Protein AF-A0A944G0B2-F1 (afdb_monomer_lite)

Secondary structure (DSSP, 8-state):
---S--TT-EEEEEETTTTEEEEEEEEEEEEE-SSS-EEEEEEEEEETTEEEEEEEETTT-BSS--

Foldseek 3Di:
DDAPDDQQAWWWFADPVVRAIWIWGFHDWDQDDPPDGWTWTFTWTQDPNDTDTDIDTSVRIHNDGD

Radius of gyration: 11.73 Å; chains: 1; bounding box: 32×22×29 Å

pLDDT: mean 91.59, std 10.19, range [58.84, 98.56]

Sequence (66 aa):
MKTRFSIGDTIFWYCDIEQCTHQAKVKFVNFAGAGYPDINYEVSTVCCGKEQTIFVDENDAMKEEF

Structure (mmCIF, N/CA/C/O backbone):
data_AF-A0A944G0B2-F1
#
_entry.id   AF-A0A944G0B2-F1
#
loop_
_atom_site.group_PDB
_atom_site.id
_atom_site.type_symbol
_atom_site.label_atom_id
_atom_site.label_alt_id
_atom_site.label_comp_id
_atom_site.label_asym_id
_atom_site.label_entity_id
_atom_site.label_seq_id
_atom_site.pdbx_PDB_ins_code
_atom_site.Cartn_x
_atom_site.Cartn_y
_atom_site.Cartn_z
_atom_site.occupancy
_atom_site.B_iso_or_equiv
_atom_site.auth_seq_id
_atom_site.auth_comp_id
_atom_site.auth_asym_id
_atom_site.auth_atom_id
_atom_site.pdbx_PDB_model_num
ATOM 1 N N . MET A 1 1 ? 15.554 -4.089 -10.068 1.00 65.38 1 MET A N 1
ATOM 2 C CA . MET A 1 1 ? 15.446 -3.273 -8.839 1.00 65.38 1 MET A CA 1
ATOM 3 C C . MET A 1 1 ? 14.669 -4.086 -7.819 1.00 65.38 1 MET A C 1
ATOM 5 O O . MET A 1 1 ? 13.733 -4.757 -8.234 1.00 65.38 1 MET A O 1
ATOM 9 N N . LYS A 1 2 ? 15.082 -4.119 -6.549 1.00 74.94 2 LYS A N 1
ATOM 10 C CA . LYS A 1 2 ? 14.364 -4.853 -5.497 1.00 74.94 2 LYS A CA 1
ATOM 11 C C . LYS A 1 2 ? 13.562 -3.838 -4.686 1.00 74.94 2 LYS A C 1
ATOM 13 O O . LYS A 1 2 ? 14.171 -2.927 -4.144 1.00 74.94 2 LYS A O 1
ATOM 18 N N . THR A 1 3 ? 12.243 -3.986 -4.656 1.00 86.56 3 THR A N 1
ATOM 19 C CA . THR A 1 3 ? 11.333 -3.165 -3.846 1.00 86.56 3 THR A CA 1
ATOM 20 C C . THR A 1 3 ? 11.128 -3.822 -2.485 1.00 86.56 3 THR A C 1
ATOM 22 O O . THR A 1 3 ? 11.353 -5.030 -2.334 1.00 86.56 3 THR A O 1
ATOM 25 N N . ARG A 1 4 ? 10.725 -3.043 -1.478 1.00 93.38 4 ARG A N 1
ATOM 26 C CA . ARG A 1 4 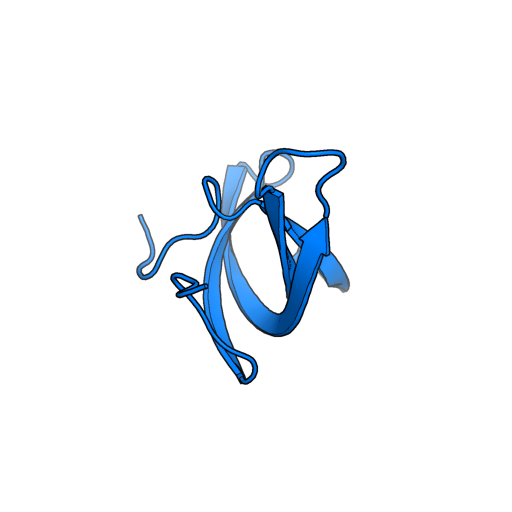? 10.382 -3.583 -0.151 1.00 93.38 4 ARG A CA 1
ATOM 27 C C . ARG A 1 4 ? 9.104 -4.420 -0.171 1.00 93.38 4 ARG A C 1
ATOM 29 O O . ARG A 1 4 ? 9.035 -5.407 0.559 1.00 93.38 4 ARG A O 1
ATOM 36 N N . PHE A 1 5 ? 8.143 -4.048 -1.016 1.00 95.75 5 PHE A N 1
ATOM 37 C CA . PHE A 1 5 ? 6.831 -4.691 -1.112 1.00 95.75 5 PHE A CA 1
ATOM 38 C C . PHE A 1 5 ? 6.473 -5.051 -2.560 1.00 95.75 5 PHE A C 1
ATOM 40 O O . PHE A 1 5 ? 7.016 -4.489 -3.517 1.00 95.75 5 PHE A O 1
ATOM 47 N N . SER A 1 6 ? 5.571 -6.016 -2.711 1.00 96.50 6 SER A N 1
ATOM 48 C CA . SER A 1 6 ? 5.096 -6.580 -3.977 1.00 96.50 6 SER A CA 1
ATOM 49 C C . SER A 1 6 ? 3.574 -6.511 -4.088 1.00 96.50 6 SER A C 1
ATOM 51 O O . SER A 1 6 ? 2.860 -6.351 -3.102 1.00 96.50 6 SER A O 1
ATOM 53 N N . ILE A 1 7 ? 3.053 -6.664 -5.309 1.00 97.38 7 ILE A N 1
ATOM 54 C CA . ILE A 1 7 ? 1.605 -6.739 -5.548 1.00 97.38 7 ILE A CA 1
ATOM 55 C C . ILE A 1 7 ? 0.998 -7.862 -4.702 1.00 97.38 7 ILE A C 1
ATOM 57 O O . ILE A 1 7 ? 1.462 -8.999 -4.734 1.00 97.38 7 ILE A O 1
ATOM 61 N N . GLY A 1 8 ? -0.079 -7.540 -3.989 1.00 97.62 8 GLY A N 1
ATOM 62 C CA . GLY A 1 8 ? -0.777 -8.459 -3.098 1.00 97.62 8 GLY A CA 1
ATOM 63 C C . GLY A 1 8 ? -0.325 -8.393 -1.642 1.00 97.62 8 GLY A C 1
ATOM 64 O O . GLY A 1 8 ? -1.094 -8.853 -0.795 1.00 97.62 8 GLY A O 1
ATOM 65 N N . ASP A 1 9 ? 0.832 -7.789 -1.353 1.00 98.25 9 ASP A N 1
ATOM 66 C CA . ASP A 1 9 ? 1.304 -7.593 0.016 1.00 98.25 9 ASP A CA 1
ATOM 67 C C . ASP A 1 9 ? 0.368 -6.665 0.793 1.00 98.25 9 ASP A C 1
ATOM 69 O O . ASP A 1 9 ? -0.257 -5.748 0.246 1.00 98.25 9 ASP A O 1
ATOM 73 N N . THR A 1 10 ? 0.304 -6.914 2.096 1.00 98.19 10 THR A N 1
ATOM 74 C CA . THR A 1 10 ? -0.274 -5.994 3.070 1.00 98.19 10 THR A CA 1
ATOM 75 C C . THR A 1 10 ? 0.828 -5.071 3.574 1.00 98.19 10 THR A C 1
ATOM 77 O O . THR A 1 10 ? 1.869 -5.555 4.018 1.00 98.19 10 THR A O 1
ATOM 80 N N . ILE A 1 11 ? 0.571 -3.768 3.556 1.00 98.12 11 ILE A N 1
ATOM 81 C CA . ILE A 1 11 ? 1.422 -2.747 4.168 1.00 98.12 11 ILE A CA 1
ATOM 82 C C . ILE A 1 11 ? 0.616 -1.909 5.158 1.00 98.12 11 ILE A C 1
ATOM 84 O O . ILE A 1 11 ? -0.616 -1.934 5.151 1.00 98.12 11 ILE A O 1
ATOM 88 N N . PHE A 1 12 ? 1.328 -1.133 5.962 1.00 98.06 12 PHE A N 1
ATOM 89 C CA . PHE A 1 12 ? 0.775 -0.136 6.864 1.00 98.06 12 PHE A CA 1
ATOM 90 C C . PHE A 1 12 ? 1.294 1.250 6.484 1.00 98.06 12 PHE A C 1
ATOM 92 O O . PHE A 1 12 ? 2.411 1.376 5.983 1.00 98.06 12 PHE A O 1
ATOM 99 N N . TRP A 1 13 ? 0.485 2.280 6.703 1.00 96.81 13 TRP A N 1
ATOM 100 C CA . TRP A 1 13 ? 0.846 3.678 6.464 1.00 96.81 13 TRP A CA 1
ATOM 101 C C . TRP A 1 13 ? 0.141 4.567 7.492 1.00 96.81 13 TRP A C 1
ATOM 103 O O . TRP A 1 13 ? -0.954 4.231 7.948 1.00 96.81 13 TRP A O 1
ATOM 113 N N . TYR A 1 14 ? 0.770 5.673 7.883 1.00 96.50 14 TYR A N 1
ATOM 114 C CA . TYR A 1 14 ? 0.183 6.616 8.835 1.00 96.50 14 TYR A CA 1
ATOM 115 C C . TYR A 1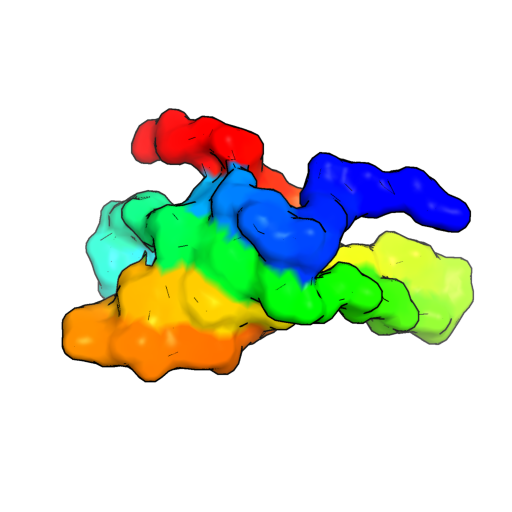 14 ? -0.666 7.654 8.097 1.00 96.50 14 TYR A C 1
ATOM 117 O O . TYR A 1 14 ? -0.193 8.299 7.163 1.00 96.50 14 TYR A O 1
ATOM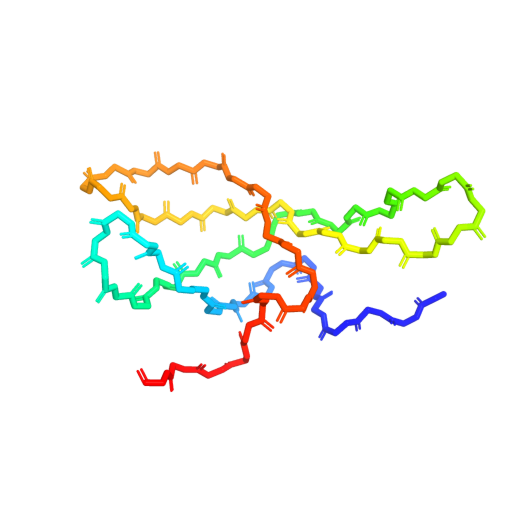 125 N N . CYS A 1 15 ? -1.920 7.815 8.508 1.00 94.62 15 CYS A N 1
ATOM 126 C CA . CYS A 1 15 ? -2.820 8.823 7.971 1.00 94.62 15 CYS A CA 1
ATOM 127 C C . CYS A 1 15 ? -2.836 10.054 8.877 1.00 94.62 15 CYS A C 1
ATOM 129 O O . CYS A 1 15 ? -3.386 10.019 9.977 1.00 94.62 15 CYS A O 1
ATOM 131 N N . ASP A 1 16 ? -2.326 11.180 8.381 1.00 93.44 16 ASP A N 1
ATOM 132 C CA . ASP A 1 16 ? -2.336 12.446 9.124 1.00 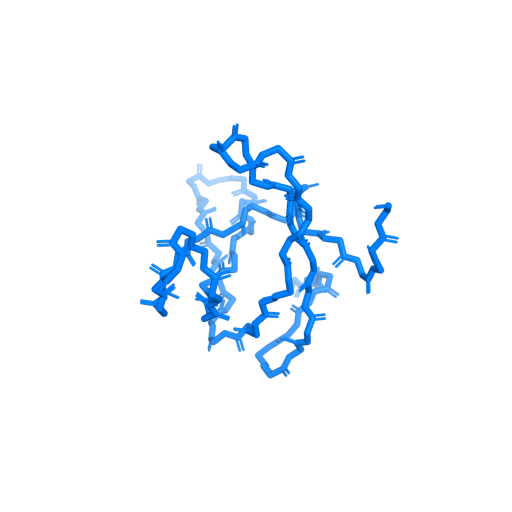93.44 16 ASP A CA 1
ATOM 133 C C . ASP A 1 16 ? -3.744 13.021 9.345 1.00 93.44 16 ASP A C 1
ATOM 135 O O . ASP A 1 16 ? -3.954 13.829 10.248 1.00 93.44 16 ASP A O 1
ATOM 139 N N . ILE A 1 17 ? -4.735 12.630 8.541 1.00 93.38 17 ILE A N 1
ATOM 140 C CA . ILE A 1 17 ? -6.110 13.127 8.699 1.00 93.38 17 ILE A CA 1
ATOM 141 C C . ILE A 1 17 ? -6.775 12.476 9.914 1.00 93.38 17 ILE A C 1
ATOM 143 O O . ILE A 1 17 ? -7.425 13.159 10.704 1.00 93.38 17 ILE A O 1
ATOM 147 N N . GLU A 1 18 ? -6.609 11.162 10.065 1.00 95.12 18 GLU A N 1
ATOM 148 C CA . GLU A 1 18 ? -7.223 10.381 11.147 1.00 95.12 18 GLU A CA 1
ATOM 149 C C . GLU A 1 18 ? -6.279 10.187 12.344 1.00 95.12 18 GLU A C 1
ATOM 151 O O . GLU A 1 18 ? -6.722 9.745 13.402 1.00 95.12 18 GLU A O 1
ATOM 156 N N . GLN A 1 19 ? -5.006 10.581 12.200 1.00 95.69 19 GLN A N 1
ATOM 157 C CA . GLN A 1 19 ? -3.943 10.434 13.198 1.00 95.69 19 GLN A CA 1
ATOM 158 C C . GLN A 1 19 ? -3.793 8.979 13.670 1.00 95.69 19 GLN A C 1
ATOM 160 O O . GLN A 1 19 ? -3.669 8.698 14.864 1.00 95.69 19 GLN A O 1
ATOM 165 N N . CYS A 1 20 ? -3.848 8.037 12.726 1.00 95.31 20 CYS A N 1
ATOM 166 C CA . CYS A 1 20 ? -3.715 6.610 12.997 1.00 95.31 20 CYS A CA 1
ATOM 167 C C . CYS A 1 20 ? -3.113 5.844 11.812 1.00 95.31 20 CYS A C 1
ATOM 169 O O . CYS A 1 20 ? -3.000 6.352 10.693 1.00 95.31 20 CYS A O 1
ATOM 171 N N . THR A 1 21 ? -2.714 4.602 12.077 1.00 96.88 21 THR A N 1
ATOM 172 C CA . THR A 1 21 ? -2.168 3.692 11.072 1.00 96.88 21 THR A CA 1
ATOM 173 C C . THR A 1 21 ? -3.296 2.949 10.359 1.00 96.88 21 THR A C 1
ATOM 175 O O . THR A 1 21 ? -4.200 2.411 10.996 1.00 96.88 21 THR A O 1
ATOM 178 N N . HIS A 1 22 ? -3.223 2.863 9.031 1.00 97.12 22 HIS A N 1
ATOM 179 C CA . HIS A 1 22 ? -4.141 2.064 8.223 1.00 97.12 22 HIS A CA 1
ATOM 180 C C . HIS A 1 22 ? -3.424 0.906 7.553 1.00 97.12 22 HIS A C 1
ATOM 182 O O . HIS A 1 22 ? -2.308 1.038 7.050 1.00 97.12 22 HIS A O 1
ATOM 188 N N . GLN A 1 23 ? -4.122 -0.221 7.474 1.00 97.75 23 GLN A N 1
ATOM 189 C CA . GLN A 1 23 ? -3.724 -1.350 6.652 1.00 97.75 23 GLN A CA 1
ATOM 190 C C . GLN A 1 23 ? -4.148 -1.116 5.196 1.00 97.75 23 GLN A C 1
ATOM 192 O O . GLN A 1 23 ? -5.298 -0.773 4.919 1.00 97.75 23 GLN A O 1
ATOM 197 N N . ALA A 1 24 ? -3.248 -1.386 4.256 1.00 98.06 24 ALA A N 1
ATOM 198 C CA . ALA A 1 24 ? -3.515 -1.289 2.830 1.00 98.06 24 ALA A CA 1
ATOM 199 C C . ALA A 1 24 ? -2.982 -2.510 2.071 1.00 98.06 24 ALA A C 1
ATOM 201 O O . ALA A 1 24 ? -2.020 -3.153 2.490 1.00 98.06 24 ALA A O 1
ATOM 202 N N . LYS A 1 25 ? -3.604 -2.837 0.934 1.00 98.56 25 LYS A N 1
ATOM 203 C CA . LYS A 1 25 ? -3.170 -3.928 0.051 1.00 98.56 25 LYS A CA 1
ATOM 204 C C . LYS A 1 25 ? -2.577 -3.375 -1.234 1.00 98.56 25 LYS A C 1
ATOM 206 O O . LYS A 1 25 ? -3.269 -2.663 -1.963 1.00 98.56 25 LYS A O 1
ATOM 211 N N . VAL A 1 26 ? -1.341 -3.758 -1.543 1.00 98.31 26 VAL A N 1
ATOM 212 C CA . VAL A 1 26 ? -0.627 -3.311 -2.744 1.00 98.31 26 VAL A CA 1
ATOM 213 C C . VAL A 1 26 ? -1.301 -3.859 -4.000 1.00 98.31 26 VAL A C 1
ATOM 215 O O . VAL A 1 26 ? -1.525 -5.065 -4.138 1.00 98.31 26 VAL A O 1
ATOM 218 N N . LYS A 1 27 ? -1.623 -2.958 -4.926 1.00 98.31 27 LYS A N 1
ATOM 219 C CA . LYS A 1 27 ? -2.207 -3.247 -6.242 1.00 98.31 27 LYS A CA 1
ATOM 220 C C . LYS A 1 27 ? -1.182 -3.114 -7.354 1.00 98.31 27 LYS A C 1
ATOM 222 O O . LYS A 1 27 ? -1.187 -3.927 -8.275 1.00 98.31 27 LYS A O 1
ATOM 227 N N . PHE A 1 28 ? -0.282 -2.144 -7.234 1.00 96.56 28 PHE A N 1
ATOM 228 C CA . PHE A 1 28 ? 0.755 -1.885 -8.220 1.00 96.56 28 PHE A CA 1
ATOM 229 C C . PHE A 1 28 ? 2.017 -1.327 -7.555 1.00 96.56 28 PHE A C 1
ATOM 231 O O . PHE A 1 28 ? 1.935 -0.582 -6.580 1.00 96.56 28 PHE A O 1
ATOM 238 N N . VAL A 1 29 ? 3.184 -1.697 -8.088 1.00 94.75 29 VAL A N 1
ATOM 239 C CA . VAL A 1 29 ? 4.482 -1.140 -7.686 1.00 94.75 29 VAL A CA 1
ATOM 240 C C . VAL A 1 29 ? 4.939 -0.208 -8.797 1.00 94.75 29 VAL A C 1
ATOM 242 O O . VAL A 1 29 ? 5.269 -0.659 -9.895 1.00 94.75 29 VAL A O 1
ATOM 245 N N . ASN A 1 30 ? 4.920 1.088 -8.518 1.00 91.50 30 ASN A N 1
ATOM 246 C CA . ASN A 1 30 ? 5.274 2.126 -9.466 1.00 91.50 30 ASN A CA 1
ATOM 247 C C . ASN A 1 30 ? 6.728 2.556 -9.267 1.00 91.50 30 ASN A C 1
ATOM 249 O O . ASN A 1 30 ? 7.179 2.778 -8.145 1.00 91.50 30 ASN A O 1
ATOM 253 N N . PHE A 1 31 ? 7.439 2.702 -10.380 1.00 87.94 31 PHE A N 1
ATOM 254 C CA . PHE A 1 31 ? 8.815 3.182 -10.430 1.00 87.94 31 PHE A CA 1
ATOM 255 C C . PHE A 1 31 ? 8.790 4.563 -11.084 1.00 87.94 31 PHE A C 1
ATOM 257 O O . PHE A 1 31 ? 9.003 4.697 -12.291 1.00 87.94 31 PHE A O 1
ATOM 264 N N . ALA A 1 32 ? 8.442 5.581 -10.301 1.00 73.19 32 ALA A N 1
ATOM 265 C CA . ALA A 1 32 ? 8.461 6.963 -10.752 1.00 73.19 32 ALA A CA 1
ATOM 266 C C . ALA A 1 32 ? 9.889 7.490 -10.582 1.00 73.19 32 ALA A C 1
ATOM 268 O O . ALA A 1 32 ? 10.487 7.350 -9.532 1.00 73.19 32 ALA A O 1
ATOM 269 N N . GLY A 1 33 ? 10.513 8.032 -11.620 1.00 70.19 33 GLY A N 1
ATOM 270 C CA . GLY A 1 33 ? 11.909 8.421 -11.469 1.00 70.19 33 GLY A CA 1
ATOM 271 C C . GLY A 1 33 ? 12.518 9.015 -12.715 1.00 70.19 33 GLY A C 1
ATOM 272 O O . GLY A 1 33 ? 12.868 8.294 -13.647 1.00 70.19 33 GLY A O 1
ATOM 273 N N . ALA A 1 34 ? 12.706 10.333 -12.725 1.00 60.25 34 ALA A N 1
ATOM 274 C CA . ALA A 1 34 ? 13.488 11.025 -13.747 1.00 60.25 34 ALA A CA 1
ATOM 275 C C . ALA A 1 34 ? 14.987 10.985 -13.388 1.00 60.25 34 ALA A C 1
ATOM 277 O O . ALA A 1 34 ? 15.612 12.015 -13.156 1.00 60.25 34 ALA A O 1
ATOM 278 N N . GLY A 1 35 ? 15.559 9.778 -13.302 1.00 63.31 35 GLY A N 1
ATOM 279 C C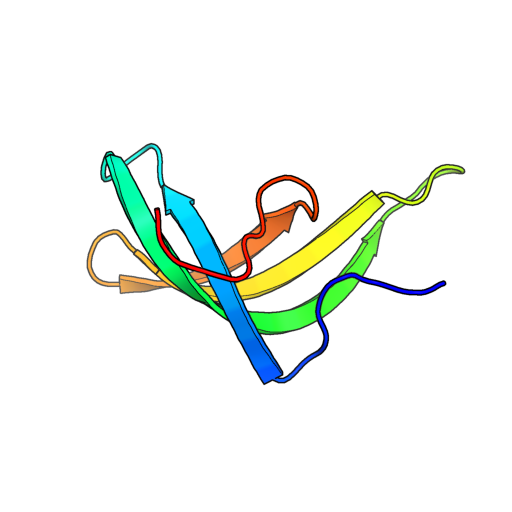A . GLY A 1 35 ? 16.986 9.564 -13.014 1.00 63.31 35 GLY A CA 1
ATOM 280 C C . GLY A 1 35 ? 17.328 9.143 -11.578 1.00 63.31 35 GLY A C 1
ATOM 281 O O . GLY A 1 35 ? 18.471 8.763 -11.335 1.00 63.31 35 GLY A O 1
ATOM 282 N N . TYR A 1 36 ? 16.350 9.121 -10.666 1.00 58.84 36 TYR A N 1
ATOM 283 C 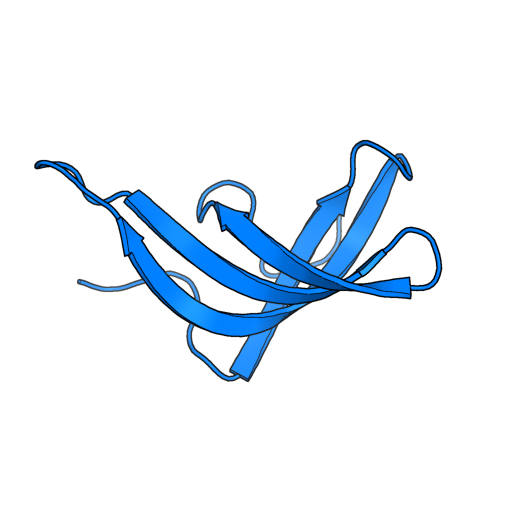CA . TYR A 1 36 ? 16.444 8.501 -9.338 1.00 58.84 36 TYR A CA 1
ATOM 284 C C . TYR A 1 36 ? 15.306 7.497 -9.148 1.00 58.84 36 TYR A C 1
ATOM 286 O O . TYR A 1 36 ? 14.242 7.690 -9.732 1.00 58.84 36 TYR A O 1
ATOM 294 N N . PRO A 1 37 ? 15.516 6.407 -8.396 1.00 69.25 37 PRO A N 1
ATOM 295 C CA . PRO A 1 37 ? 14.461 5.444 -8.134 1.00 69.25 37 PRO A CA 1
ATOM 296 C C . PRO A 1 37 ? 13.499 5.953 -7.050 1.00 69.25 37 PRO A C 1
ATOM 298 O O . PRO A 1 37 ? 13.751 5.694 -5.877 1.00 69.25 37 PRO A O 1
ATOM 301 N N . ASP A 1 38 ? 12.390 6.598 -7.425 1.00 86.50 38 ASP A N 1
ATOM 302 C CA . ASP A 1 38 ? 11.269 6.800 -6.496 1.00 86.50 38 ASP A CA 1
ATOM 303 C C . ASP A 1 38 ? 10.279 5.641 -6.662 1.00 86.50 38 ASP A C 1
ATOM 305 O O . ASP A 1 38 ? 9.648 5.432 -7.705 1.00 86.50 38 ASP A O 1
ATOM 309 N N . ILE A 1 39 ? 10.176 4.819 -5.624 1.00 92.12 39 ILE A N 1
ATOM 310 C CA . ILE A 1 39 ? 9.203 3.732 -5.581 1.00 92.12 39 ILE A CA 1
ATOM 311 C C . ILE A 1 39 ? 7.992 4.232 -4.806 1.00 92.12 39 ILE A C 1
ATOM 313 O O . ILE A 1 39 ? 8.113 4.675 -3.668 1.00 92.12 39 ILE A O 1
ATOM 317 N N . ASN A 1 40 ? 6.812 4.105 -5.403 1.00 94.31 40 ASN A N 1
ATOM 318 C CA . ASN A 1 40 ? 5.553 4.252 -4.685 1.00 94.31 40 ASN A CA 1
ATOM 319 C C . ASN A 1 40 ? 4.627 3.075 -4.985 1.00 94.31 40 ASN A C 1
ATOM 321 O O . ASN A 1 40 ? 4.731 2.395 -6.008 1.00 94.31 40 ASN A O 1
ATOM 325 N N . TYR A 1 41 ? 3.732 2.815 -4.048 1.00 95.81 41 TYR A N 1
ATOM 326 C CA . TYR A 1 41 ? 2.812 1.697 -4.079 1.00 95.81 41 TYR A CA 1
ATOM 327 C C . TYR A 1 41 ? 1.404 2.232 -4.278 1.00 95.81 41 TYR A C 1
ATOM 329 O O . TYR A 1 41 ? 0.904 2.977 -3.439 1.00 95.81 41 TYR A O 1
ATOM 337 N N . GLU A 1 42 ? 0.748 1.837 -5.368 1.00 97.62 42 GLU A N 1
ATOM 338 C CA . GLU A 1 42 ? -0.700 2.002 -5.459 1.00 97.62 42 GLU A CA 1
ATOM 339 C C . GLU A 1 42 ? -1.342 0.958 -4.549 1.00 97.62 42 GLU A C 1
ATOM 341 O O . GLU A 1 42 ? -1.071 -0.243 -4.684 1.00 97.62 42 GLU A O 1
ATOM 346 N N . VAL A 1 43 ? -2.184 1.395 -3.620 1.00 98.31 43 VAL A N 1
ATOM 347 C CA . VAL A 1 43 ? -2.787 0.522 -2.614 1.00 98.31 43 VAL A CA 1
ATOM 348 C C . VAL A 1 43 ? -4.288 0.740 -2.495 1.00 98.31 43 VAL A C 1
ATOM 350 O O . VAL A 1 43 ? -4.772 1.859 -2.635 1.00 98.31 43 VAL A O 1
ATOM 353 N N . SER A 1 44 ? -5.024 -0.327 -2.173 1.00 98.44 44 SER A N 1
ATOM 354 C CA . SER A 1 44 ? -6.403 -0.220 -1.684 1.00 98.44 44 SER A CA 1
ATOM 355 C C . SER A 1 44 ? -6.414 -0.192 -0.161 1.00 98.44 44 SER A C 1
ATOM 357 O O . SER A 1 44 ? -5.852 -1.098 0.462 1.00 98.44 44 SER A O 1
ATOM 359 N N . THR A 1 45 ? -7.086 0.789 0.428 1.00 98.00 45 THR A N 1
ATOM 360 C CA . THR A 1 45 ? -7.168 0.995 1.881 1.00 98.00 45 THR A CA 1
ATOM 361 C C . THR A 1 45 ? -8.560 1.483 2.268 1.00 98.00 45 THR A C 1
ATOM 363 O O . THR A 1 45 ? -9.264 2.072 1.447 1.00 98.00 45 THR A O 1
ATOM 366 N N . VAL A 1 46 ? -8.954 1.279 3.524 1.00 97.62 46 VAL A N 1
ATOM 367 C CA . VAL A 1 46 ? -10.086 2.003 4.117 1.00 97.62 46 VAL A CA 1
ATOM 368 C C . VAL A 1 46 ? -9.518 3.150 4.938 1.00 97.62 46 VAL A C 1
ATOM 370 O O . VAL A 1 46 ? -8.735 2.914 5.851 1.00 97.62 46 VAL A O 1
ATOM 373 N N . CYS A 1 47 ? -9.894 4.376 4.595 1.00 95.50 47 CYS A N 1
ATOM 374 C CA . CYS A 1 47 ? -9.493 5.602 5.285 1.00 95.50 47 CYS A CA 1
ATOM 375 C C . CYS A 1 47 ? -10.644 6.610 5.196 1.00 95.50 47 CYS A C 1
ATOM 377 O O . CYS A 1 47 ? -11.379 6.628 4.201 1.00 95.50 47 CYS A O 1
ATOM 379 N N . CYS A 1 48 ? -10.852 7.415 6.233 1.00 92.38 48 CYS A N 1
ATOM 380 C CA . CYS A 1 48 ? -11.957 8.369 6.348 1.00 92.38 48 CYS A CA 1
ATOM 381 C C . CYS A 1 48 ? -13.330 7.700 6.144 1.00 92.38 48 CYS A C 1
ATOM 383 O O . CYS A 1 48 ? -14.225 8.252 5.498 1.00 92.38 48 CYS A O 1
ATOM 385 N N . GLY A 1 49 ? -13.476 6.463 6.639 1.00 94.56 49 GLY A N 1
ATOM 386 C CA . GLY A 1 49 ? -14.696 5.655 6.524 1.00 94.56 49 GLY A CA 1
ATOM 387 C C . GLY A 1 49 ? -15.054 5.189 5.106 1.00 94.56 49 GLY A C 1
ATOM 388 O O . GLY A 1 49 ? -16.189 4.769 4.880 1.00 94.56 49 GLY A O 1
ATOM 389 N N . LYS A 1 50 ? -14.134 5.274 4.136 1.00 97.12 50 LYS A N 1
ATOM 390 C CA . LYS A 1 50 ? -14.372 4.892 2.735 1.00 97.12 50 LYS A CA 1
ATOM 391 C C . LYS A 1 50 ? -13.237 4.039 2.187 1.00 97.12 50 LYS A C 1
ATOM 393 O O . LYS A 1 50 ? -12.082 4.220 2.561 1.00 97.12 50 LYS A O 1
ATOM 398 N N . GLU A 1 51 ? -13.571 3.139 1.268 1.00 97.62 51 GLU A N 1
ATOM 399 C CA . GLU A 1 51 ? -12.566 2.463 0.449 1.00 97.62 51 GLU A CA 1
ATOM 400 C C . GLU A 1 51 ? -11.970 3.463 -0.547 1.00 97.62 51 GLU A C 1
ATOM 402 O O . GLU A 1 51 ? -12.695 4.203 -1.217 1.00 97.62 51 GLU A O 1
ATOM 407 N N . GLN A 1 52 ? -10.644 3.512 -0.608 1.00 96.62 52 GLN A N 1
ATOM 408 C CA . GLN A 1 52 ? -9.889 4.435 -1.445 1.00 96.62 52 GLN A CA 1
ATOM 409 C C . GLN A 1 52 ? -8.723 3.707 -2.111 1.00 96.62 52 GLN A C 1
ATOM 411 O O . GLN A 1 52 ? -8.185 2.733 -1.578 1.00 96.62 52 GLN A O 1
ATOM 416 N N . THR A 1 53 ? -8.326 4.208 -3.279 1.00 97.50 53 THR A N 1
ATOM 417 C CA . THR A 1 53 ? -7.062 3.848 -3.929 1.00 97.50 53 THR A CA 1
ATOM 418 C C . THR A 1 53 ? -6.141 5.057 -3.868 1.00 97.50 53 THR A C 1
ATOM 420 O O . THR A 1 53 ? -6.520 6.128 -4.340 1.00 97.50 53 THR A O 1
ATOM 423 N N . ILE A 1 54 ? -4.972 4.899 -3.250 1.00 96.00 54 ILE A N 1
ATOM 424 C CA . ILE A 1 54 ? -3.992 5.975 -3.041 1.00 96.00 54 ILE A CA 1
ATOM 425 C C . ILE A 1 54 ? -2.583 5.489 -3.388 1.00 96.00 54 ILE A C 1
ATOM 427 O O . ILE A 1 54 ? -2.355 4.284 -3.509 1.00 96.00 54 ILE A O 1
ATOM 431 N N . PHE A 1 55 ? -1.639 6.423 -3.505 1.00 95.75 55 PHE A N 1
ATOM 432 C CA . PHE A 1 55 ? -0.214 6.117 -3.600 1.00 95.75 55 PHE A CA 1
ATOM 433 C C . PHE A 1 55 ? 0.462 6.330 -2.247 1.00 95.75 55 PHE A C 1
ATOM 435 O O . PHE A 1 55 ? 0.273 7.375 -1.628 1.00 95.75 55 PHE A O 1
ATOM 442 N N . VAL A 1 56 ? 1.253 5.350 -1.817 1.00 95.25 56 VAL A N 1
ATOM 443 C CA . VAL A 1 56 ? 2.088 5.419 -0.610 1.00 95.25 56 VAL A CA 1
ATOM 444 C C . VAL A 1 56 ? 3.550 5.345 -1.034 1.00 95.25 56 VAL A C 1
ATOM 446 O O . VAL A 1 56 ? 3.931 4.419 -1.755 1.00 95.25 56 VAL A O 1
ATOM 449 N N . ASP A 1 57 ? 4.361 6.316 -0.619 1.00 93.69 57 ASP A N 1
ATOM 450 C CA . ASP A 1 57 ? 5.803 6.312 -0.874 1.00 93.69 57 ASP A CA 1
ATOM 451 C C . ASP A 1 57 ? 6.471 5.117 -0.181 1.00 93.69 57 ASP A C 1
ATOM 453 O O . ASP A 1 57 ? 6.032 4.660 0.879 1.00 93.69 57 ASP A O 1
ATOM 457 N N . GLU A 1 58 ? 7.550 4.587 -0.754 1.00 93.44 58 GLU A N 1
ATOM 458 C CA . GLU A 1 58 ? 8.279 3.489 -0.128 1.00 93.44 58 GLU A CA 1
ATOM 459 C C . GLU A 1 58 ? 8.806 3.817 1.275 1.00 93.44 58 GLU A C 1
ATOM 461 O O . GLU A 1 58 ? 8.915 2.911 2.109 1.00 93.44 58 GLU A O 1
ATOM 466 N N . ASN A 1 59 ? 9.090 5.086 1.560 1.00 92.56 59 ASN A N 1
ATOM 467 C CA . ASN A 1 59 ? 9.552 5.520 2.875 1.00 92.56 59 ASN A CA 1
ATOM 468 C C . ASN A 1 59 ? 8.431 5.564 3.922 1.00 92.56 59 ASN A C 1
ATOM 470 O O . ASN A 1 59 ? 8.707 5.305 5.093 1.00 92.56 59 ASN A O 1
ATOM 474 N N . ASP A 1 60 ? 7.186 5.780 3.497 1.00 94.69 60 ASP A N 1
ATOM 475 C CA . ASP A 1 60 ? 6.006 5.818 4.372 1.00 94.69 60 ASP A CA 1
ATOM 476 C C . ASP A 1 60 ? 5.350 4.434 4.538 1.00 94.69 60 ASP A C 1
ATOM 478 O O . ASP A 1 60 ? 4.537 4.213 5.437 1.00 94.69 60 ASP A O 1
ATOM 482 N N . ALA A 1 61 ? 5.714 3.474 3.681 1.00 96.12 61 ALA A N 1
ATOM 483 C CA . ALA A 1 61 ? 5.211 2.107 3.720 1.00 96.12 61 ALA A CA 1
ATOM 484 C C . ALA A 1 61 ? 5.915 1.252 4.792 1.00 96.12 61 ALA A C 1
ATOM 486 O O . ALA A 1 61 ? 7.126 0.994 4.756 1.00 96.12 61 ALA A O 1
ATOM 487 N N . MET A 1 62 ? 5.131 0.716 5.722 1.00 97.25 62 MET A N 1
ATOM 488 C CA . MET A 1 62 ? 5.586 -0.063 6.874 1.00 97.25 62 MET A CA 1
ATOM 489 C C . MET A 1 62 ? 5.116 -1.519 6.771 1.00 97.25 62 MET A C 1
ATOM 491 O O . MET A 1 62 ? 4.080 -1.819 6.182 1.00 97.25 62 MET A O 1
ATOM 495 N N . LYS A 1 63 ? 5.904 -2.451 7.322 1.00 96.38 63 LYS A N 1
ATOM 496 C CA . LYS A 1 63 ? 5.584 -3.891 7.300 1.00 96.38 63 LYS A CA 1
ATOM 497 C C . LYS A 1 63 ? 4.631 -4.300 8.430 1.00 96.38 63 LYS A C 1
ATOM 499 O O . LYS A 1 63 ? 3.922 -5.293 8.300 1.00 96.38 63 LYS A O 1
ATOM 504 N N . GLU A 1 64 ? 4.645 -3.551 9.524 1.00 93.31 64 GLU A N 1
ATOM 505 C CA . GLU A 1 64 ? 3.913 -3.821 10.761 1.00 93.31 64 GLU A CA 1
ATOM 506 C C . GLU A 1 64 ? 3.282 -2.509 11.255 1.00 93.31 64 GLU A C 1
ATOM 508 O O . GLU A 1 64 ? 3.734 -1.426 10.874 1.00 93.31 64 GLU A O 1
ATOM 513 N N . GLU A 1 65 ? 2.217 -2.620 12.049 1.00 87.50 65 GLU A N 1
ATOM 514 C CA . GLU A 1 65 ? 1.549 -1.489 12.702 1.00 87.50 65 GLU A CA 1
ATOM 515 C C . GLU A 1 65 ? 2.422 -0.937 13.844 1.00 87.50 65 GLU A C 1
ATOM 517 O O . GLU A 1 65 ? 3.105 -1.709 14.522 1.00 87.50 65 GLU A O 1
ATOM 522 N N . PHE A 1 66 ? 2.403 0.385 14.042 1.00 71.12 66 PHE A N 1
ATOM 523 C CA . PHE A 1 66 ? 3.059 1.079 15.158 1.00 71.12 66 PHE A CA 1
ATOM 524 C C . PHE A 1 66 ? 2.047 1.513 16.214 1.00 71.12 66 PHE A C 1
ATOM 526 O O . PHE A 1 66 ? 0.951 1.965 15.806 1.00 71.12 66 PHE A O 1
#